Protein AF-A0AAV7IS26-F1 (afdb_monomer_lite)

Secondary structure (DSSP, 8-state):
-EEEEEEEETTEEEEEEEE--SSSS--S-HHHHHHHHHHHTT---PPPPPP--TT------------

InterPro domains:
  IPR012674 Calycin [G3DSA:2.40.128.20] (1-63)
  IPR012674 Calycin [SSF50814] (2-57)

Sequence (67 aa):
MIVWACENRGNGHVEQAWVFSREPAQPYNISALMKEAFARYNLTIPEMVKIDLAGCCRIYSSFDFDS

Foldseek 3Di:
DKDWDWDDDPPDIDIDIDDDDPDLDDPDDVVVVQVVVCVVVVHDDDDDDDDDPPPDDPPPDDDDDDD

Structure (mmCIF, N/CA/C/O backbone):
data_AF-A0AAV7IS26-F1
#
_entry.id   AF-A0AAV7IS26-F1
#
loop_
_atom_site.group_PDB
_atom_site.id
_atom_site.type_symbol
_atom_site.label_atom_id
_atom_site.label_alt_id
_atom_site.label_comp_id
_atom_site.label_asym_id
_atom_site.label_entity_id
_atom_site.label_seq_id
_atom_site.pdbx_PDB_ins_code
_atom_site.Cartn_x
_atom_site.Cartn_y
_atom_site.Cartn_z
_atom_site.occupancy
_atom_site.B_iso_or_equiv
_atom_site.auth_seq_id
_atom_site.auth_comp_id
_atom_site.auth_asym_id
_atom_site.auth_atom_id
_atom_site.pdbx_PDB_model_num
ATOM 1 N N . MET A 1 1 ? 3.649 6.212 -4.872 1.00 86.38 1 MET A N 1
ATOM 2 C CA . MET A 1 1 ? 2.387 6.740 -4.319 1.00 86.38 1 MET A CA 1
ATOM 3 C C . MET A 1 1 ? 1.881 5.743 -3.301 1.00 86.38 1 MET A C 1
ATOM 5 O O . MET A 1 1 ? 1.814 4.567 -3.629 1.00 86.38 1 MET A O 1
ATOM 9 N N . ILE A 1 2 ? 1.589 6.196 -2.087 1.00 89.44 2 ILE A N 1
ATOM 10 C CA . ILE A 1 2 ? 0.970 5.376 -1.043 1.00 89.44 2 ILE A CA 1
ATOM 11 C C . ILE A 1 2 ? -0.500 5.788 -1.000 1.00 89.44 2 ILE A C 1
ATOM 13 O O . ILE A 1 2 ? -0.787 6.981 -0.922 1.00 89.44 2 ILE A O 1
ATOM 17 N N . VAL A 1 3 ? -1.404 4.822 -1.110 1.00 92.25 3 VAL A N 1
ATOM 18 C CA . VAL A 1 3 ? -2.853 5.020 -1.023 1.00 92.25 3 VAL A CA 1
ATOM 19 C C . VAL A 1 3 ? -3.344 4.273 0.202 1.00 92.25 3 VAL A C 1
ATOM 21 O O . VAL A 1 3 ? -2.974 3.118 0.400 1.00 92.25 3 VAL A O 1
ATOM 24 N N . TRP A 1 4 ? -4.175 4.931 0.998 1.00 93.56 4 TRP A N 1
ATOM 25 C CA . TRP A 1 4 ? -4.886 4.333 2.118 1.00 93.56 4 TRP A CA 1
ATOM 26 C C . TRP A 1 4 ? -6.381 4.569 1.924 1.00 93.56 4 TRP A C 1
ATOM 28 O O . TRP A 1 4 ? -6.787 5.661 1.520 1.00 93.56 4 TRP A O 1
ATOM 38 N N . ALA A 1 5 ? -7.179 3.544 2.191 1.00 92.38 5 ALA A N 1
ATOM 39 C CA . ALA A 1 5 ? -8.628 3.604 2.166 1.00 92.38 5 ALA A CA 1
ATOM 40 C C . ALA A 1 5 ? -9.186 2.916 3.411 1.00 92.38 5 ALA A C 1
ATOM 42 O O . ALA A 1 5 ? -8.667 1.890 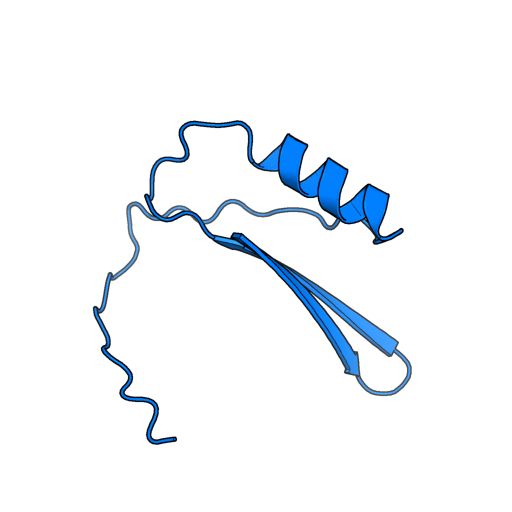3.849 1.00 92.38 5 ALA A O 1
ATOM 43 N N . CYS A 1 6 ? -10.268 3.468 3.947 1.00 91.88 6 CYS A N 1
ATOM 44 C CA . CYS A 1 6 ? -11.038 2.860 5.019 1.00 91.88 6 CYS A CA 1
ATOM 45 C C . CYS A 1 6 ? -12.507 2.827 4.610 1.00 91.88 6 CYS A C 1
ATOM 47 O O . CYS A 1 6 ? -13.058 3.828 4.148 1.00 91.88 6 CYS A O 1
ATOM 49 N N . GLU A 1 7 ? -13.118 1.657 4.744 1.00 94.00 7 GLU A N 1
ATOM 50 C CA . GLU A 1 7 ? -14.502 1.397 4.369 1.00 94.00 7 GLU A CA 1
ATOM 51 C C . GLU A 1 7 ? -15.254 0.823 5.571 1.00 94.00 7 GLU A C 1
ATOM 53 O O . GLU A 1 7 ? -14.811 -0.148 6.186 1.00 94.00 7 GLU A O 1
ATOM 58 N N . ASN A 1 8 ? -16.423 1.379 5.888 1.00 94.62 8 ASN A N 1
ATOM 59 C CA . ASN A 1 8 ? -17.309 0.796 6.891 1.00 94.62 8 ASN A CA 1
ATOM 60 C C . ASN A 1 8 ? -18.058 -0.397 6.288 1.00 94.62 8 ASN A C 1
ATOM 62 O O . ASN A 1 8 ? -18.778 -0.248 5.301 1.00 94.62 8 ASN A O 1
ATOM 66 N N . ARG A 1 9 ? -17.936 -1.571 6.911 1.00 92.31 9 ARG A N 1
ATOM 67 C CA . ARG A 1 9 ? -18.645 -2.796 6.519 1.00 92.31 9 ARG A CA 1
ATOM 68 C C . ARG A 1 9 ? -19.443 -3.337 7.698 1.00 92.31 9 ARG A C 1
ATOM 70 O O . ARG A 1 9 ? -18.911 -4.014 8.578 1.00 92.31 9 ARG A O 1
ATOM 77 N N . GLY A 1 10 ? -20.743 -3.043 7.705 1.00 91.44 10 GLY A N 1
ATOM 78 C CA . GLY A 1 10 ? 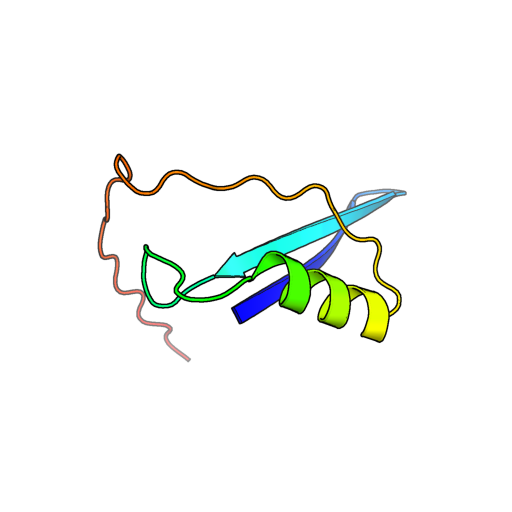-21.638 -3.401 8.806 1.00 91.44 10 GLY A CA 1
ATOM 79 C C . GLY A 1 10 ? -21.198 -2.739 10.113 1.00 91.44 10 GLY A C 1
ATOM 80 O O . GLY A 1 10 ? -21.086 -1.519 10.176 1.00 91.44 10 GLY A O 1
ATOM 81 N N . ASN A 1 11 ? -20.919 -3.551 11.136 1.00 92.31 11 ASN A N 1
ATOM 82 C CA . ASN A 1 11 ? -20.468 -3.078 12.452 1.00 92.31 11 ASN A CA 1
ATOM 83 C C . ASN A 1 11 ? -18.937 -2.942 12.568 1.00 92.31 11 ASN A C 1
ATOM 85 O O . ASN A 1 11 ? -18.433 -2.659 13.653 1.00 92.31 11 ASN A O 1
ATOM 89 N N . GLY A 1 12 ? -18.193 -3.189 11.487 1.00 91.25 12 GLY A N 1
ATOM 90 C CA . GLY A 1 12 ? -16.738 -3.057 11.443 1.00 91.25 12 GLY A CA 1
ATOM 91 C C . GLY A 1 12 ? -16.276 -2.023 10.419 1.00 91.25 12 GLY A C 1
ATOM 92 O O . GLY A 1 12 ? -17.061 -1.523 9.613 1.00 91.25 12 GLY A O 1
ATOM 93 N N . HIS A 1 13 ? -14.977 -1.745 10.426 1.00 91.12 13 HIS A N 1
ATOM 94 C CA . HIS A 1 13 ? -14.294 -1.029 9.354 1.00 91.12 13 HIS A CA 1
ATOM 95 C C . HIS A 1 13 ? -13.191 -1.917 8.775 1.00 91.12 13 HIS A C 1
ATOM 97 O O . HIS A 1 13 ? -12.624 -2.762 9.470 1.00 91.12 13 HIS A O 1
ATOM 103 N N . VAL A 1 14 ? -12.924 -1.754 7.485 1.00 90.94 14 VAL A N 1
ATOM 104 C CA . VAL A 1 14 ? -11.856 -2.438 6.761 1.00 90.94 14 VAL A CA 1
ATOM 105 C C . VAL A 1 14 ? -10.893 -1.380 6.260 1.00 90.94 14 VAL A C 1
ATOM 107 O O . VAL A 1 14 ? -11.292 -0.464 5.544 1.00 90.94 14 VAL A O 1
ATOM 110 N N . GLU A 1 15 ? -9.625 -1.526 6.622 1.00 90.81 15 GLU A N 1
ATOM 111 C CA . GLU A 1 15 ? -8.545 -0.669 6.147 1.00 90.81 15 GLU A CA 1
ATOM 112 C C . GLU A 1 15 ? -7.775 -1.383 5.037 1.00 90.81 15 GLU A C 1
ATOM 114 O O . GLU A 1 15 ? -7.470 -2.574 5.130 1.00 90.81 15 GLU A O 1
ATOM 119 N N . GLN A 1 16 ? -7.462 -0.654 3.971 1.00 91.56 16 GLN A N 1
ATOM 120 C CA . GLN A 1 16 ? -6.706 -1.157 2.832 1.00 91.56 16 GLN A CA 1
ATOM 121 C C . GLN A 1 16 ? -5.624 -0.158 2.448 1.00 91.56 16 GLN A C 1
ATOM 123 O O . GLN A 1 16 ? -5.818 1.058 2.499 1.00 91.56 16 GLN A O 1
ATOM 128 N N . ALA A 1 17 ? -4.470 -0.683 2.055 1.00 91.75 17 ALA A N 1
ATOM 129 C CA . ALA A 1 17 ? -3.327 0.115 1.661 1.00 91.75 17 ALA A CA 1
ATOM 130 C C . ALA A 1 17 ? -2.707 -0.435 0.383 1.00 91.75 17 ALA A C 1
ATOM 132 O O . ALA A 1 17 ? -2.520 -1.643 0.241 1.00 91.75 17 ALA A O 1
ATOM 133 N N . TRP A 1 18 ? -2.316 0.462 -0.516 1.00 91.12 18 TRP A N 1
ATOM 134 C CA . TRP A 1 18 ? -1.582 0.112 -1.725 1.00 91.12 18 TRP A CA 1
ATOM 135 C C . TRP A 1 18 ? -0.378 1.015 -1.887 1.00 91.12 18 TRP A C 1
ATOM 137 O O . TRP A 1 18 ? -0.427 2.216 -1.612 1.00 91.12 18 TRP A O 1
ATOM 147 N N . VAL A 1 19 ? 0.706 0.439 -2.396 1.00 89.00 19 VAL A N 1
ATOM 148 C CA . VAL A 1 19 ? 1.875 1.212 -2.789 1.00 89.00 19 VAL A CA 1
ATOM 149 C C . VAL A 1 19 ? 2.140 1.017 -4.268 1.00 89.00 19 VAL A C 1
ATOM 151 O O . VAL A 1 19 ? 2.514 -0.062 -4.716 1.00 89.00 19 VAL A O 1
ATOM 154 N N . PHE A 1 20 ? 1.964 2.098 -5.018 1.00 86.88 20 PHE A N 1
ATOM 155 C CA . PHE A 1 20 ? 2.187 2.143 -6.453 1.00 86.88 20 PHE A CA 1
ATOM 156 C C . PHE A 1 20 ? 3.542 2.774 -6.761 1.00 86.88 20 PHE A C 1
ATOM 158 O O . PHE A 1 20 ? 3.877 3.850 -6.246 1.00 86.88 20 PHE A O 1
ATOM 165 N N . SER A 1 21 ? 4.302 2.143 -7.648 1.00 83.56 21 SER A N 1
ATOM 166 C CA . SER A 1 21 ? 5.499 2.715 -8.260 1.00 83.56 21 SER A CA 1
ATOM 167 C C . SER A 1 21 ? 5.248 3.041 -9.727 1.00 83.56 21 SER A C 1
ATOM 169 O O . SER A 1 21 ? 4.420 2.416 -10.381 1.00 83.56 21 SER A O 1
ATOM 171 N N . ARG A 1 22 ? 5.968 4.045 -10.243 1.00 82.94 22 ARG A N 1
ATOM 172 C CA . ARG A 1 22 ? 5.942 4.384 -11.677 1.00 82.94 22 ARG A CA 1
ATOM 173 C C . ARG A 1 22 ? 6.631 3.318 -12.526 1.00 82.94 22 ARG A C 1
ATOM 175 O O . ARG A 1 22 ? 6.285 3.140 -13.684 1.00 82.94 22 ARG A O 1
ATOM 182 N N . GLU A 1 23 ? 7.589 2.617 -11.929 1.00 80.31 23 GLU A N 1
ATOM 183 C CA . GLU A 1 23 ? 8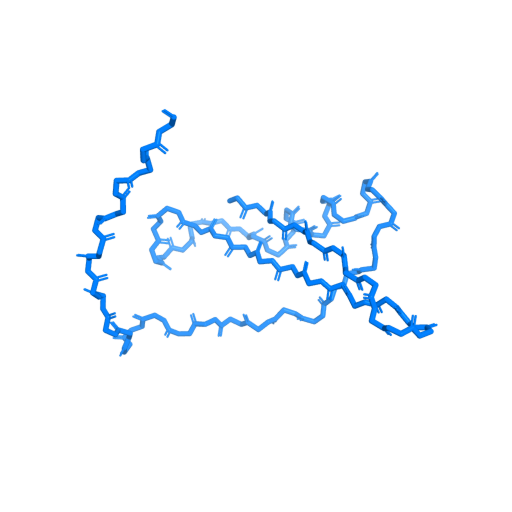.360 1.559 -12.566 1.00 80.31 23 GLU A CA 1
ATOM 184 C C . GLU A 1 23 ? 8.174 0.233 -11.813 1.00 80.31 23 GLU A C 1
ATOM 186 O O . GLU A 1 23 ? 7.974 0.246 -10.592 1.00 80.31 23 GLU A O 1
ATOM 191 N N . PRO A 1 24 ? 8.237 -0.919 -12.508 1.00 74.94 24 PRO A N 1
ATOM 192 C CA . PRO A 1 24 ? 8.110 -2.234 -11.875 1.00 74.94 24 PRO A CA 1
ATOM 193 C C . PRO A 1 24 ? 9.237 -2.519 -10.876 1.00 74.94 24 PRO A C 1
ATOM 195 O O . PRO A 1 24 ? 9.011 -3.116 -9.825 1.00 74.94 24 PRO A O 1
ATOM 198 N N . ALA A 1 25 ? 10.454 -2.081 -11.204 1.00 72.94 25 ALA A N 1
ATOM 199 C CA . ALA A 1 25 ? 11.580 -2.104 -10.289 1.00 72.94 25 ALA A CA 1
ATOM 200 C C . ALA A 1 25 ? 11.523 -0.845 -9.422 1.00 72.94 25 ALA A C 1
ATOM 202 O O . ALA A 1 25 ? 11.504 0.271 -9.933 1.00 72.94 25 ALA A O 1
ATOM 203 N N . GLN A 1 26 ? 11.478 -1.016 -8.105 1.00 68.25 26 GLN A N 1
ATOM 204 C CA . GLN A 1 26 ? 11.526 0.107 -7.175 1.00 68.25 26 GLN A CA 1
ATOM 205 C C . GLN A 1 26 ? 12.987 0.383 -6.796 1.00 68.25 26 GLN A C 1
ATOM 207 O O . GLN A 1 26 ? 13.617 -0.497 -6.211 1.00 68.25 26 GLN A O 1
ATOM 212 N N . PRO A 1 27 ? 13.540 1.578 -7.086 1.00 64.88 27 PRO A N 1
ATOM 213 C CA . PRO A 1 27 ? 14.941 1.880 -6.790 1.00 64.88 27 PRO A CA 1
ATOM 214 C C . PRO A 1 27 ? 15.210 2.248 -5.319 1.00 64.88 27 PRO A C 1
ATOM 216 O O . PRO A 1 27 ? 16.349 2.521 -4.955 1.00 64.88 27 PRO A O 1
ATOM 219 N N . TYR A 1 28 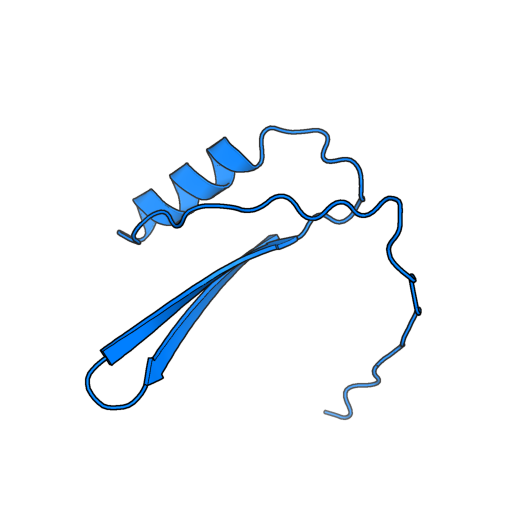? 14.186 2.280 -4.459 1.00 73.88 28 TYR A N 1
ATOM 220 C CA . TYR A 1 28 ? 14.283 2.752 -3.075 1.00 73.88 28 TYR A CA 1
ATOM 221 C C . TYR A 1 28 ? 13.447 1.907 -2.108 1.00 73.88 28 TYR A C 1
ATOM 223 O O . TYR A 1 28 ? 12.525 1.194 -2.506 1.00 73.88 28 TYR A O 1
ATOM 231 N N . ASN A 1 29 ? 13.771 2.001 -0.812 1.00 83.44 29 ASN A N 1
ATOM 232 C CA . ASN A 1 29 ? 13.116 1.242 0.253 1.00 83.44 29 ASN A CA 1
ATOM 233 C C . ASN A 1 29 ? 11.707 1.786 0.549 1.00 83.44 29 ASN A C 1
ATOM 235 O O . ASN A 1 29 ? 11.480 2.546 1.491 1.00 83.44 29 ASN A O 1
ATOM 239 N N . ILE A 1 30 ? 10.748 1.366 -0.271 1.00 84.06 30 ILE A N 1
ATOM 240 C CA . ILE A 1 30 ? 9.332 1.724 -0.163 1.00 84.06 30 ILE A CA 1
ATOM 241 C C . ILE A 1 30 ? 8.715 1.319 1.184 1.00 84.06 30 ILE A C 1
ATOM 243 O O . ILE A 1 30 ? 7.823 2.010 1.674 1.00 84.06 30 ILE A O 1
ATOM 247 N N . SER A 1 31 ? 9.215 0.255 1.821 1.00 82.50 31 SER A N 1
ATOM 248 C CA . SER A 1 31 ? 8.725 -0.166 3.139 1.00 82.50 31 SER A CA 1
ATOM 249 C C . SER A 1 31 ? 8.973 0.906 4.201 1.00 82.50 31 SER A C 1
ATOM 251 O O . SER A 1 31 ? 8.085 1.186 5.000 1.00 82.50 31 SER A O 1
ATOM 253 N N . ALA A 1 32 ? 10.146 1.546 4.185 1.00 87.81 32 ALA A N 1
ATOM 254 C CA . ALA A 1 32 ? 10.472 2.605 5.138 1.00 87.81 32 ALA A CA 1
ATOM 255 C C . ALA A 1 32 ? 9.558 3.829 4.962 1.00 87.81 32 ALA A C 1
ATOM 257 O O . ALA A 1 32 ? 8.966 4.292 5.934 1.00 87.81 32 ALA A O 1
ATOM 258 N N . LEU A 1 33 ? 9.371 4.283 3.716 1.00 88.00 33 LEU A N 1
ATOM 259 C CA . LEU A 1 33 ? 8.490 5.414 3.399 1.00 88.00 33 LEU A CA 1
ATOM 260 C C . LEU A 1 33 ? 7.031 5.141 3.779 1.00 88.00 33 LEU A C 1
ATOM 262 O O . LEU A 1 33 ? 6.340 6.031 4.267 1.00 88.00 33 LEU A O 1
ATOM 266 N N . MET A 1 34 ? 6.558 3.910 3.567 1.00 89.19 34 MET A N 1
ATOM 267 C CA . MET A 1 34 ? 5.212 3.519 3.978 1.00 89.19 34 MET A CA 1
ATOM 268 C C . MET A 1 34 ? 5.062 3.566 5.500 1.00 89.19 34 MET A C 1
ATOM 270 O O . MET A 1 34 ? 4.122 4.187 5.990 1.00 89.19 34 MET A O 1
ATOM 274 N N . LYS A 1 35 ? 6.005 2.985 6.251 1.00 90.25 35 LYS A N 1
ATOM 275 C CA . LYS A 1 35 ? 5.963 2.994 7.722 1.00 90.25 35 LYS A CA 1
ATOM 276 C C . LYS A 1 35 ? 5.962 4.414 8.286 1.00 90.25 35 LYS A C 1
ATOM 278 O O . LYS A 1 35 ? 5.192 4.697 9.198 1.00 90.25 35 LYS A O 1
ATOM 283 N N . GLU A 1 36 ? 6.784 5.300 7.727 1.00 92.12 36 GLU A N 1
ATOM 284 C CA . GLU A 1 36 ? 6.820 6.714 8.110 1.00 92.12 36 GLU A CA 1
ATOM 285 C C . GLU A 1 36 ? 5.476 7.406 7.844 1.00 92.12 36 GLU A C 1
ATOM 287 O O . GLU A 1 36 ? 4.942 8.084 8.725 1.00 92.12 36 GLU A O 1
ATOM 292 N N . ALA A 1 37 ? 4.890 7.193 6.660 1.00 91.38 37 ALA A N 1
ATOM 293 C CA . ALA A 1 37 ? 3.592 7.763 6.313 1.00 91.38 37 ALA A CA 1
ATOM 294 C C . ALA A 1 37 ? 2.485 7.278 7.262 1.00 91.38 37 ALA A C 1
ATOM 296 O O . ALA A 1 37 ? 1.726 8.092 7.779 1.00 91.38 37 ALA A O 1
ATOM 297 N N . PHE A 1 38 ? 2.414 5.976 7.543 1.00 93.31 38 PHE A N 1
ATOM 298 C CA . PHE A 1 38 ? 1.393 5.408 8.429 1.00 93.31 38 PHE A CA 1
ATOM 299 C C . PHE A 1 38 ? 1.547 5.901 9.870 1.00 93.31 38 PHE A C 1
ATOM 301 O O . PHE A 1 38 ? 0.564 6.326 10.477 1.00 93.31 38 PHE A O 1
ATOM 308 N N . ALA A 1 39 ? 2.779 5.944 10.386 1.00 92.88 39 ALA A N 1
ATOM 309 C CA . ALA A 1 39 ? 3.061 6.476 11.716 1.00 92.88 39 ALA A CA 1
ATOM 310 C C . ALA A 1 39 ? 2.634 7.947 11.851 1.00 92.88 39 ALA A C 1
ATOM 312 O O . ALA A 1 39 ? 2.035 8.327 12.856 1.00 92.88 39 ALA A O 1
ATOM 313 N N . ARG A 1 40 ? 2.877 8.770 10.820 1.00 95.19 40 ARG A N 1
ATOM 314 C CA . ARG A 1 40 ? 2.503 10.194 10.813 1.00 95.19 40 ARG A CA 1
ATOM 315 C C . ARG A 1 40 ? 0.997 10.428 10.965 1.00 95.19 40 ARG A 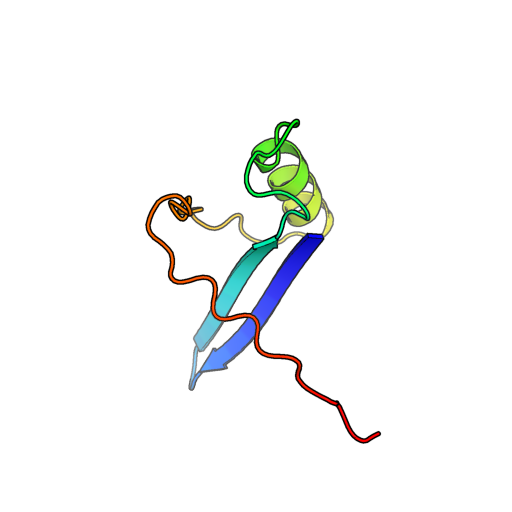C 1
ATOM 317 O O . ARG A 1 40 ? 0.607 11.439 11.542 1.00 95.19 40 ARG A O 1
ATOM 324 N N . TYR A 1 41 ? 0.171 9.521 10.451 1.00 92.25 41 TYR A N 1
ATOM 325 C CA . TYR A 1 41 ? -1.291 9.620 10.509 1.00 92.25 41 TYR A CA 1
ATOM 326 C C . TYR A 1 41 ? -1.920 8.719 11.581 1.00 92.25 41 TYR A C 1
ATOM 328 O O . TYR A 1 41 ? -3.139 8.582 11.612 1.00 92.25 41 TYR A O 1
ATOM 336 N N . ASN A 1 42 ? -1.107 8.135 12.471 1.00 92.50 42 ASN A N 1
ATOM 337 C CA . ASN A 1 42 ? -1.552 7.201 13.508 1.00 92.50 42 ASN A CA 1
ATOM 338 C C . ASN A 1 42 ? -2.363 6.014 12.944 1.00 92.50 42 ASN A C 1
ATOM 340 O O . ASN A 1 42 ? -3.345 5.575 13.540 1.00 92.50 42 ASN A O 1
ATOM 344 N N . LEU A 1 43 ? -1.959 5.529 11.767 1.00 91.25 43 LEU A N 1
ATOM 345 C CA . LEU A 1 43 ? -2.575 4.396 11.084 1.00 91.25 43 LEU A CA 1
ATOM 346 C C . LEU A 1 43 ? -1.869 3.096 11.469 1.00 91.25 43 LEU A C 1
ATOM 348 O O . LEU A 1 43 ? -0.640 3.053 11.597 1.00 91.25 43 LEU A O 1
ATOM 352 N N . THR A 1 44 ? -2.635 2.013 11.583 1.00 89.62 44 THR A N 1
ATOM 353 C CA . THR A 1 44 ? -2.0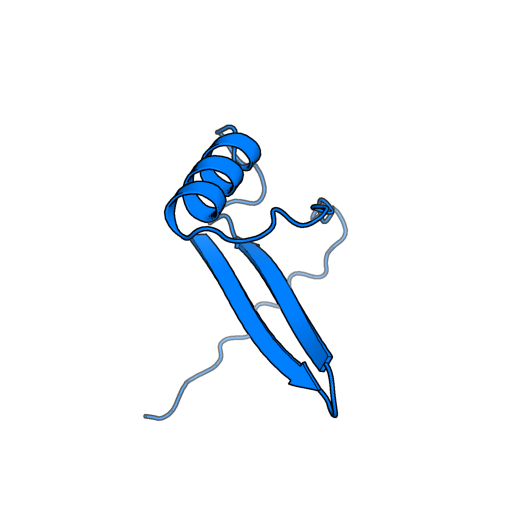66 0.678 11.782 1.00 89.62 44 THR A CA 1
ATOM 354 C C . THR A 1 44 ? -1.329 0.251 10.521 1.00 89.62 44 THR A C 1
ATOM 356 O O . THR A 1 44 ? -1.889 0.287 9.430 1.00 89.62 44 THR A O 1
ATOM 359 N N . ILE A 1 45 ? -0.063 -0.150 10.657 1.00 87.12 45 ILE A N 1
ATOM 360 C CA . ILE A 1 45 ? 0.737 -0.634 9.527 1.00 87.12 45 ILE A CA 1
ATOM 361 C C . ILE A 1 45 ? 0.222 -2.029 9.142 1.00 87.12 45 ILE A C 1
ATOM 363 O O . ILE A 1 45 ? 0.367 -2.954 9.945 1.00 87.12 45 ILE A O 1
ATOM 367 N N . PRO A 1 46 ? -0.354 -2.212 7.941 1.00 84.44 46 PRO A N 1
ATOM 368 C CA . PRO A 1 46 ? -0.843 -3.512 7.517 1.00 84.44 46 PRO A CA 1
ATOM 369 C C . PRO A 1 46 ? 0.312 -4.421 7.088 1.00 84.44 46 PRO A C 1
ATOM 371 O O . PRO A 1 46 ? 1.416 -3.968 6.759 1.00 84.44 46 PRO A O 1
ATOM 374 N N . GLU A 1 47 ? 0.042 -5.723 7.037 1.00 85.25 47 GLU A N 1
ATOM 375 C CA . GLU A 1 47 ? 0.929 -6.671 6.372 1.00 85.25 47 GLU A CA 1
ATOM 376 C C . GLU A 1 47 ? 0.945 -6.382 4.865 1.00 85.25 47 GLU A C 1
ATOM 378 O O . GLU A 1 47 ? -0.090 -6.381 4.199 1.00 85.25 47 GLU A O 1
ATOM 383 N N . MET A 1 48 ? 2.131 -6.111 4.320 1.00 84.25 48 MET A N 1
ATOM 384 C CA . MET A 1 48 ? 2.284 -5.796 2.903 1.00 84.25 48 MET A CA 1
ATOM 385 C C . MET A 1 48 ? 2.686 -7.026 2.111 1.00 84.25 48 MET A C 1
ATOM 387 O O . MET A 1 48 ? 3.737 -7.618 2.357 1.00 84.25 48 MET A O 1
ATOM 391 N N . VAL A 1 49 ? 1.907 -7.328 1.078 1.00 86.62 49 VAL A N 1
ATOM 392 C CA . VAL A 1 49 ? 2.227 -8.370 0.104 1.00 86.62 49 VAL A CA 1
ATOM 393 C C . VAL A 1 49 ? 2.848 -7.729 -1.133 1.00 86.62 49 VAL A C 1
ATOM 395 O O . VAL A 1 49 ? 2.295 -6.795 -1.716 1.00 86.62 49 VAL A O 1
ATOM 398 N N . LYS A 1 50 ? 4.014 -8.230 -1.554 1.00 84.31 50 LYS A N 1
ATOM 399 C CA . LYS A 1 50 ? 4.635 -7.818 -2.816 1.00 84.31 50 LYS A CA 1
ATOM 400 C C . LYS A 1 50 ? 3.967 -8.563 -3.969 1.00 84.31 50 LYS A C 1
ATOM 402 O O . LYS A 1 50 ? 3.989 -9.788 -4.005 1.00 84.31 50 LYS A O 1
ATOM 407 N N . ILE A 1 51 ? 3.428 -7.817 -4.926 1.00 82.56 51 ILE A N 1
ATOM 408 C CA . ILE A 1 51 ? 2.893 -8.384 -6.165 1.00 82.56 51 ILE A CA 1
ATOM 409 C C . ILE A 1 51 ? 4.062 -8.625 -7.122 1.00 82.56 51 ILE A C 1
ATOM 411 O O . ILE A 1 51 ? 4.818 -7.698 -7.427 1.00 82.56 51 ILE A O 1
ATOM 415 N N . ASP A 1 52 ? 4.222 -9.865 -7.584 1.00 80.56 52 ASP A N 1
ATOM 416 C CA . ASP A 1 52 ? 5.149 -10.172 -8.669 1.00 80.56 52 ASP A CA 1
ATOM 417 C C . ASP A 1 52 ? 4.552 -9.715 -10.003 1.00 80.56 52 ASP A C 1
ATOM 419 O O . ASP A 1 52 ? 3.529 -10.218 -10.462 1.00 80.56 52 ASP A O 1
ATOM 423 N N . LEU A 1 53 ? 5.200 -8.728 -10.617 1.00 76.81 53 LEU A N 1
ATOM 424 C CA . LEU A 1 53 ? 4.768 -8.129 -11.876 1.00 76.81 53 LEU A CA 1
ATOM 425 C C . LEU A 1 53 ? 5.368 -8.828 -13.104 1.00 76.81 53 LEU A C 1
ATOM 427 O O . LEU A 1 53 ? 5.038 -8.432 -14.224 1.00 76.81 53 LEU A O 1
ATOM 431 N N . ALA A 1 54 ? 6.244 -9.828 -12.931 1.00 74.88 54 ALA A N 1
ATOM 432 C CA . ALA A 1 54 ? 6.916 -10.508 -14.041 1.00 74.88 54 ALA A CA 1
ATOM 433 C C . ALA A 1 54 ? 5.937 -11.276 -14.950 1.00 74.88 54 ALA A C 1
ATOM 435 O O . ALA A 1 54 ? 6.152 -11.341 -16.158 1.00 74.88 54 ALA A O 1
ATOM 436 N N . GLY A 1 55 ? 4.850 -11.811 -14.382 1.00 68.31 55 GLY A N 1
ATOM 437 C CA . GLY A 1 55 ? 3.824 -12.577 -15.102 1.00 68.31 55 GLY A CA 1
ATOM 438 C C . GLY A 1 55 ? 2.508 -11.835 -15.363 1.00 68.31 55 GLY A C 1
ATOM 439 O O . GLY A 1 55 ? 1.566 -12.434 -15.878 1.00 68.31 55 GLY A O 1
ATOM 440 N N . CYS A 1 56 ? 2.390 -10.555 -14.994 1.00 72.75 56 CYS A N 1
ATOM 441 C CA . CYS A 1 56 ? 1.124 -9.832 -15.137 1.00 72.75 56 CYS A CA 1
ATOM 442 C C . CYS A 1 56 ? 0.822 -9.486 -16.603 1.00 72.75 56 CYS A C 1
ATOM 444 O O . CYS A 1 56 ? 1.626 -8.840 -17.278 1.00 72.75 56 CYS A O 1
ATOM 446 N N . CYS A 1 57 ? -0.389 -9.820 -17.064 1.00 69.62 57 CYS A N 1
ATOM 447 C CA . CYS A 1 57 ? -0.936 -9.307 -18.320 1.00 69.62 57 CYS A CA 1
ATOM 448 C C . CYS A 1 57 ? -1.090 -7.783 -18.216 1.00 69.62 57 CYS A C 1
ATOM 450 O O . CYS A 1 57 ? -2.050 -7.285 -17.628 1.00 69.62 57 CYS A O 1
ATOM 452 N N . ARG A 1 58 ? -0.135 -7.030 -18.772 1.00 65.88 58 ARG A N 1
ATOM 453 C CA . ARG A 1 58 ? -0.230 -5.570 -18.902 1.00 65.88 58 ARG A CA 1
ATOM 454 C C . ARG A 1 58 ? -1.217 -5.236 -20.014 1.00 65.88 58 ARG A C 1
ATOM 456 O O . ARG A 1 58 ? -0.822 -4.916 -21.131 1.00 65.88 58 ARG A O 1
ATOM 463 N N . ILE A 1 59 ? -2.506 -5.349 -19.720 1.00 64.69 59 ILE A N 1
ATOM 464 C CA . ILE A 1 59 ? -3.531 -4.790 -20.594 1.00 64.69 59 ILE A CA 1
ATOM 465 C C . ILE A 1 59 ? -3.484 -3.280 -20.365 1.00 64.69 59 ILE A C 1
ATOM 467 O O . ILE A 1 59 ? -3.897 -2.789 -19.318 1.00 64.69 59 ILE A O 1
ATOM 471 N N . TYR A 1 60 ? -2.898 -2.546 -21.310 1.00 57.88 60 TYR A N 1
ATOM 472 C CA . TYR A 1 60 ? -2.966 -1.089 -21.320 1.00 57.88 60 TYR A CA 1
ATOM 473 C C . TYR A 1 60 ? -4.401 -0.691 -21.666 1.00 57.88 60 TYR A C 1
ATOM 475 O O . TYR A 1 60 ? -4.773 -0.626 -22.833 1.00 57.88 60 TYR A O 1
ATOM 483 N N . SER A 1 61 ? -5.223 -0.478 -20.648 1.00 58.12 61 SER A N 1
ATOM 484 C CA . SER A 1 61 ? -6.547 0.117 -20.794 1.00 58.12 61 SER A CA 1
ATOM 485 C C . SER A 1 61 ? -6.440 1.618 -20.527 1.00 58.12 61 SER A C 1
ATOM 487 O O . SER A 1 61 ? -6.133 2.026 -19.405 1.00 58.12 61 SER A O 1
ATOM 489 N N . SER A 1 62 ? -6.664 2.437 -21.554 1.00 57.56 62 SER A N 1
ATOM 490 C CA . SER A 1 62 ? -6.947 3.863 -21.386 1.00 57.56 62 SER A CA 1
ATOM 491 C C . SER A 1 62 ? -8.388 4.005 -20.903 1.00 57.56 62 SER A C 1
ATOM 493 O O . SER A 1 62 ? -9.306 3.508 -21.552 1.00 57.56 62 SER A O 1
ATOM 495 N N . PHE A 1 63 ? -8.580 4.647 -19.754 1.00 57.62 63 PHE A N 1
ATOM 496 C CA . PHE A 1 63 ? -9.900 5.057 -19.290 1.00 57.62 63 PHE A CA 1
ATOM 497 C C . PHE A 1 63 ? -10.009 6.559 -19.513 1.00 57.62 63 PHE A C 1
ATOM 499 O O . PHE A 1 63 ? -9.304 7.326 -18.855 1.00 57.62 63 PHE A O 1
ATOM 506 N N . ASP A 1 64 ? -10.862 6.961 -20.448 1.00 59.91 64 ASP A N 1
ATOM 507 C CA . ASP A 1 64 ? -11.284 8.350 -20.562 1.00 59.91 64 ASP A CA 1
ATOM 508 C C . ASP A 1 64 ? -12.283 8.608 -19.429 1.00 59.91 64 ASP A C 1
ATOM 510 O O . ASP A 1 64 ? -13.358 8.010 -19.371 1.00 59.91 64 ASP A O 1
ATOM 514 N N . PHE A 1 65 ? -11.884 9.428 -18.459 1.00 52.25 65 PHE A N 1
ATOM 515 C CA . PHE A 1 65 ? -12.808 9.950 -17.460 1.00 52.25 65 PHE A CA 1
ATOM 516 C C . PHE A 1 65 ? -13.497 11.167 -18.073 1.00 52.25 65 PHE A C 1
ATOM 518 O O . PHE A 1 65 ? -12.925 12.256 -18.078 1.00 52.25 65 PHE A O 1
ATOM 525 N N . ASP A 1 66 ? -14.708 10.972 -18.596 1.00 51.12 66 ASP A N 1
ATOM 526 C CA . ASP A 1 66 ? -15.591 12.088 -18.927 1.00 51.12 66 ASP A CA 1
ATOM 527 C C . ASP A 1 66 ? -15.977 12.797 -17.618 1.00 51.12 66 ASP A C 1
ATOM 529 O O . ASP A 1 66 ? -16.607 12.209 -16.734 1.00 51.12 66 ASP A O 1
ATOM 533 N N . SER A 1 67 ? -15.505 14.038 -17.474 1.00 51.47 67 SER A N 1
ATOM 534 C CA . SER A 1 67 ? -15.746 14.941 -16.340 1.00 51.47 67 SER A CA 1
ATOM 535 C C . SER A 1 67 ? -17.055 15.704 -16.472 1.00 51.47 67 SER A C 1
ATOM 537 O O . SER A 1 67 ? -17.267 16.246 -17.582 1.00 51.47 67 SER A O 1
#

Organism: Cotesia glomerata (NCBI:txid32391)

Radius of gyration: 15.06 Å; chains: 1; bounding box: 37×28×35 Å

pLDDT: mean 81.74, std 12.45, range [51.12, 95.19]